Protein AF-A0A0C2A398-F1 (afdb_monomer_lite)

Sequence (167 aa):
MMIEVTDGQVMVQLDDNAEVAGFEIANLNVADILDKECDLFIQATVSMRDFVISNSGGPFPVTMPHTSAMHDAGQVAGDADIPPPVLSTATLSAQVGNDEPMDSELMLDGALPLFTANITGGGAMGTLSWADGQFVLATDQFMIEGPPAVTIDFELKGLVGTLTLAP

Organism: NCBI:txid215803

Radius of gyration: 18.7 Å; chains: 1; bounding box: 44×24×58 Å

Foldseek 3Di:
DAKEFDAFDKDWDADPVNFKIWIWTQKTFIDKDFFDFAPDPFTKTKIWPRKIKGAPDDTDIFGADDDVVCV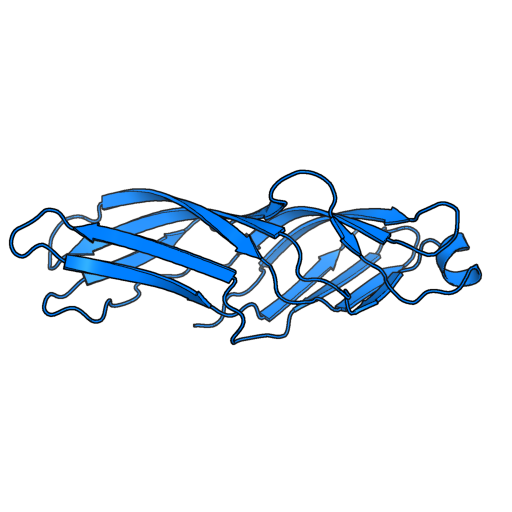VQLWGWFKGPDWTWIKIWTWMWMDTDPDHTDTDIDIFTFTHPIWTWTAGRNRQWIKTWDDFQFDFGGWDWDWDPDVVIDIDIDTDGHYGYMHIRHD

Secondary structure (DSSP, 8-state):
---BEEEEEEEEEE-TTSS-EEEEEEEEEE--EEEEEPSSSS-EEEEEEEEEEEESSSPEEE-----HHHHHTT-EEEE-SSPPEEEEEEEEEEEETTSPPEEEEEEEEEEPPP-EEEEEGGGTEEEEEEEEEEEEEEEEEEEE-SSSPEEEEEEEEEEEEEEEE--

Structure (mmCIF, N/CA/C/O backbone):
data_AF-A0A0C2A398-F1
#
_entry.id   AF-A0A0C2A398-F1
#
loop_
_atom_site.group_PDB
_atom_site.id
_atom_site.type_symbol
_atom_site.label_atom_id
_atom_site.label_alt_id
_atom_site.label_comp_id
_atom_site.label_asym_id
_atom_site.label_entity_id
_atom_site.label_seq_id
_atom_site.pdbx_PDB_ins_code
_atom_site.Cartn_x
_atom_site.Cartn_y
_atom_site.Cartn_z
_atom_site.occupancy
_atom_site.B_iso_or_equiv
_atom_site.auth_seq_id
_atom_site.auth_comp_id
_atom_site.auth_asym_id
_atom_site.auth_atom_id
_atom_site.pdbx_PDB_model_num
ATOM 1 N N . MET A 1 1 ? -2.347 -10.603 10.439 1.00 63.50 1 MET A N 1
ATOM 2 C CA . MET A 1 1 ? -3.359 -10.170 9.454 1.00 63.50 1 MET A CA 1
ATOM 3 C C . MET A 1 1 ? -2.669 -10.117 8.101 1.00 63.50 1 MET A C 1
ATOM 5 O O . MET A 1 1 ? -1.481 -9.837 8.091 1.00 63.50 1 MET A 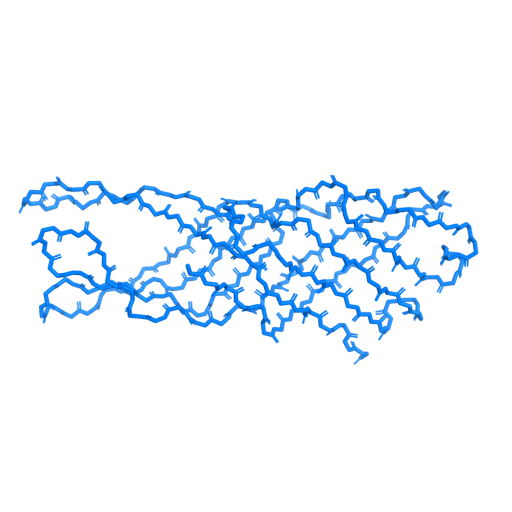O 1
ATOM 9 N N . MET A 1 2 ? -3.342 -10.485 7.012 1.00 69.50 2 MET A N 1
ATOM 10 C CA . MET A 1 2 ? -2.800 -10.352 5.656 1.00 69.50 2 MET A CA 1
ATOM 11 C C . MET A 1 2 ? -3.687 -9.353 4.925 1.00 69.50 2 MET A C 1
ATOM 13 O O . MET A 1 2 ? -4.907 -9.483 4.994 1.00 69.50 2 MET A O 1
ATOM 17 N N . ILE A 1 3 ? -3.069 -8.351 4.311 1.00 83.00 3 ILE A N 1
ATOM 18 C CA . ILE A 1 3 ? -3.748 -7.282 3.585 1.00 83.00 3 ILE A CA 1
ATOM 19 C C . ILE A 1 3 ? -3.590 -7.580 2.100 1.00 83.00 3 ILE A C 1
ATOM 21 O O . ILE A 1 3 ? -2.469 -7.819 1.646 1.00 83.00 3 ILE A O 1
ATOM 25 N N . GLU A 1 4 ? -4.710 -7.608 1.383 1.00 85.75 4 GLU A N 1
ATOM 26 C CA . GLU A 1 4 ? -4.776 -8.003 -0.021 1.00 85.75 4 GLU A CA 1
ATOM 27 C C . GLU A 1 4 ? -5.095 -6.796 -0.903 1.00 85.75 4 GLU A C 1
ATOM 29 O O . GLU A 1 4 ? -6.107 -6.119 -0.709 1.00 85.75 4 GLU A O 1
ATOM 34 N N . VAL A 1 5 ? -4.225 -6.541 -1.883 1.00 83.88 5 VAL A N 1
ATOM 35 C CA . VAL A 1 5 ? -4.476 -5.558 -2.944 1.00 83.88 5 VAL A CA 1
ATOM 36 C C . VAL A 1 5 ? -5.452 -6.165 -3.945 1.00 83.88 5 VAL A C 1
ATOM 38 O O . VAL A 1 5 ? -5.186 -7.230 -4.499 1.00 83.88 5 VAL A O 1
ATOM 41 N N . THR A 1 6 ? -6.563 -5.476 -4.190 1.00 85.88 6 THR A N 1
ATOM 42 C CA . THR A 1 6 ? -7.636 -5.935 -5.087 1.00 85.88 6 THR A CA 1
ATOM 43 C C . THR A 1 6 ? -7.575 -5.282 -6.463 1.00 85.88 6 THR A C 1
ATOM 45 O O . THR A 1 6 ? -7.829 -5.943 -7.466 1.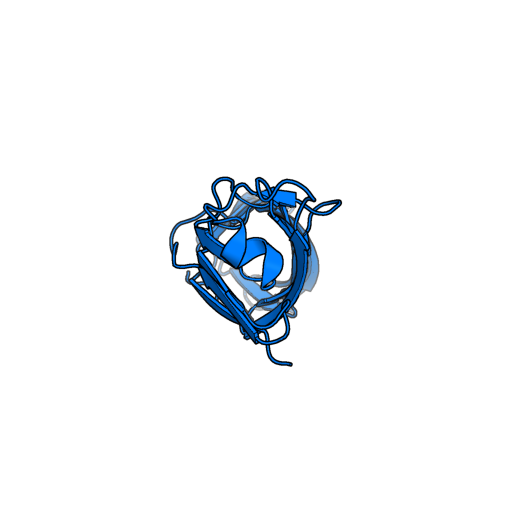00 85.88 6 THR A O 1
ATOM 48 N N . ASP A 1 7 ? -7.223 -3.998 -6.509 1.00 86.38 7 ASP A N 1
ATOM 49 C CA . ASP A 1 7 ? -7.102 -3.192 -7.723 1.00 86.38 7 ASP A CA 1
ATOM 50 C C . ASP A 1 7 ? -6.244 -1.952 -7.427 1.00 86.38 7 ASP A C 1
ATOM 52 O O . ASP A 1 7 ? -5.890 -1.698 -6.274 1.00 86.38 7 ASP A O 1
ATOM 56 N N . GLY A 1 8 ? -5.898 -1.165 -8.438 1.00 86.94 8 GLY A N 1
ATOM 57 C CA . GLY A 1 8 ? -5.167 0.076 -8.245 1.00 86.94 8 GLY A CA 1
ATOM 58 C C . GLY A 1 8 ? -4.692 0.732 -9.532 1.00 86.94 8 GLY A C 1
ATOM 59 O O . GLY A 1 8 ? -4.769 0.178 -10.627 1.00 86.94 8 GLY A O 1
ATOM 60 N N . GLN A 1 9 ? -4.136 1.925 -9.379 1.00 87.44 9 GLN A N 1
ATOM 61 C CA . GLN A 1 9 ? -3.551 2.712 -10.449 1.00 87.44 9 GLN A CA 1
ATOM 62 C C . GLN A 1 9 ? -2.152 3.182 -10.061 1.00 87.44 9 GLN A C 1
ATOM 64 O O . GLN A 1 9 ? -1.939 3.773 -8.999 1.00 87.44 9 GLN A O 1
ATOM 69 N N . VAL A 1 10 ? -1.204 2.969 -10.972 1.00 86.50 10 VAL A N 1
ATOM 70 C CA . VAL A 1 10 ? 0.189 3.387 -10.817 1.00 86.50 10 VAL A CA 1
ATOM 71 C C . VAL A 1 10 ? 0.662 4.076 -12.090 1.00 86.50 10 VAL A C 1
ATOM 73 O O . VAL A 1 10 ? 0.432 3.582 -13.192 1.00 86.50 10 VAL A O 1
ATOM 76 N N . MET A 1 11 ? 1.342 5.206 -11.935 1.00 85.06 11 MET A N 1
ATOM 77 C CA . MET A 1 11 ? 2.055 5.895 -13.005 1.00 85.06 11 MET A CA 1
ATOM 78 C C . MET A 1 11 ? 3.541 5.558 -12.913 1.00 85.06 11 MET A C 1
ATOM 80 O O . MET A 1 11 ? 4.114 5.559 -11.824 1.00 85.06 11 MET A O 1
ATOM 84 N N . VAL A 1 12 ? 4.170 5.283 -14.056 1.00 84.38 12 VAL A N 1
ATOM 85 C CA . VAL A 1 12 ? 5.595 4.939 -14.135 1.00 84.38 12 VAL A CA 1
ATOM 86 C C . VAL A 1 12 ? 6.287 5.863 -15.125 1.00 84.38 12 VAL A C 1
ATOM 88 O O . VAL A 1 12 ? 5.795 6.076 -16.233 1.00 84.38 12 VAL A O 1
ATOM 91 N N . GLN A 1 13 ? 7.425 6.417 -14.722 1.00 84.19 13 GLN A N 1
ATOM 92 C CA . GLN A 1 13 ? 8.277 7.272 -15.543 1.00 84.19 13 GLN A CA 1
ATOM 93 C C . GLN A 1 13 ? 9.702 6.727 -15.527 1.00 84.19 13 GLN A C 1
ATOM 95 O O . GLN A 1 13 ? 10.216 6.381 -14.470 1.00 84.19 13 GLN A O 1
ATOM 100 N N . LEU A 1 14 ? 10.341 6.656 -16.690 1.00 80.56 14 LEU A N 1
ATOM 101 C CA . LEU A 1 14 ? 11.756 6.306 -16.808 1.00 80.56 14 LEU A CA 1
ATOM 102 C C . LEU A 1 14 ? 12.573 7.584 -16.972 1.00 80.56 14 LEU A C 1
ATOM 104 O O . LEU A 1 14 ? 12.155 8.481 -17.705 1.00 80.56 14 LEU A O 1
ATOM 108 N N . ASP A 1 15 ? 13.715 7.673 -16.298 1.00 78.69 15 ASP A N 1
ATOM 109 C CA . ASP A 1 15 ? 14.651 8.780 -16.484 1.00 78.69 15 ASP A CA 1
ATOM 110 C C . ASP A 1 15 ? 15.410 8.667 -17.814 1.00 78.69 15 ASP A C 1
ATOM 112 O O . ASP A 1 15 ? 15.520 7.590 -18.381 1.00 78.69 15 ASP A O 1
ATOM 116 N N . ASP A 1 16 ? 15.967 9.761 -18.334 1.00 74.88 16 ASP A N 1
ATOM 117 C CA . ASP A 1 16 ? 16.604 9.755 -19.665 1.00 74.88 16 ASP A CA 1
ATOM 118 C C . ASP A 1 16 ? 17.873 8.878 -19.753 1.00 74.88 16 ASP A C 1
ATOM 120 O O . ASP A 1 16 ? 18.310 8.535 -20.853 1.00 74.88 16 ASP A O 1
ATOM 124 N N . ASN A 1 17 ? 18.477 8.522 -18.614 1.00 71.88 17 ASN A N 1
ATOM 125 C CA . ASN A 1 17 ? 19.746 7.793 -18.552 1.00 71.88 17 ASN A CA 1
ATOM 126 C C . ASN A 1 17 ? 19.592 6.284 -18.321 1.00 71.88 17 ASN A C 1
ATOM 128 O O . ASN A 1 17 ? 20.607 5.585 -18.292 1.00 71.88 17 ASN A O 1
ATOM 132 N N . ALA A 1 18 ? 18.364 5.774 -18.198 1.00 67.94 18 ALA A N 1
ATOM 133 C CA . ALA A 1 18 ? 18.094 4.378 -17.866 1.00 67.94 18 ALA A CA 1
ATOM 134 C C . ALA A 1 18 ? 18.694 3.942 -16.512 1.00 67.94 18 ALA A C 1
ATOM 136 O O . ALA A 1 18 ? 19.200 2.826 -16.367 1.00 67.94 18 ALA A O 1
ATOM 137 N N . GLU A 1 19 ? 18.660 4.832 -15.520 1.00 69.94 19 GLU A N 1
ATOM 138 C CA . GLU A 1 19 ? 19.191 4.590 -14.175 1.00 69.94 19 GLU A CA 1
ATOM 139 C C . GLU A 1 19 ? 18.079 4.532 -13.118 1.00 69.94 19 GLU A C 1
ATOM 141 O O . GLU A 1 19 ? 18.180 3.754 -12.169 1.00 69.94 19 GLU A O 1
ATOM 146 N N . VAL A 1 20 ? 16.993 5.293 -13.288 1.00 79.62 20 VAL A N 1
ATOM 147 C CA . VAL A 1 20 ? 15.934 5.467 -12.280 1.00 79.62 20 VAL A CA 1
ATOM 148 C C . VAL A 1 20 ? 14.548 5.320 -12.904 1.00 79.62 20 VAL A C 1
ATOM 150 O O . VAL A 1 20 ? 14.242 5.900 -13.945 1.00 79.62 20 VAL A O 1
ATOM 153 N N . ALA A 1 21 ? 13.670 4.589 -12.217 1.00 80.19 21 ALA A N 1
ATOM 154 C CA . ALA A 1 21 ? 12.243 4.568 -12.507 1.00 80.19 21 ALA A CA 1
ATOM 155 C C . ALA A 1 21 ? 11.489 5.322 -11.400 1.00 80.19 21 ALA A C 1
ATOM 157 O O . ALA A 1 21 ? 11.591 4.999 -10.218 1.00 80.19 21 ALA A O 1
ATOM 158 N N . GLY A 1 22 ? 10.733 6.349 -11.772 1.00 82.06 22 GLY A N 1
ATOM 159 C CA . GLY A 1 22 ? 9.792 7.030 -10.891 1.00 82.06 22 GLY A CA 1
ATOM 160 C C . GLY A 1 22 ? 8.458 6.299 -10.882 1.00 82.06 22 GLY A C 1
ATOM 161 O O . GLY A 1 22 ? 7.884 6.051 -11.942 1.00 82.06 22 GLY A O 1
ATOM 162 N N . PHE A 1 23 ? 7.955 5.979 -9.696 1.00 83.75 23 PHE A N 1
ATOM 163 C CA . PHE A 1 23 ? 6.642 5.374 -9.516 1.00 83.75 23 PHE A CA 1
ATOM 164 C C . PHE A 1 23 ? 5.737 6.320 -8.728 1.00 83.75 23 PHE A C 1
ATOM 166 O O . PHE A 1 23 ? 6.143 6.948 -7.750 1.00 83.75 23 PHE A O 1
ATOM 173 N N . GLU A 1 24 ? 4.484 6.416 -9.141 1.00 85.81 24 GLU A N 1
ATOM 174 C CA . GLU A 1 24 ? 3.454 7.149 -8.418 1.00 85.81 24 GLU A CA 1
ATOM 175 C C . GLU A 1 24 ? 2.231 6.258 -8.258 1.00 85.81 24 GLU A C 1
ATOM 177 O O . GLU A 1 24 ? 1.546 5.939 -9.229 1.00 85.81 24 GLU A O 1
ATOM 182 N N . ILE A 1 25 ? 1.974 5.825 -7.025 1.00 86.06 25 ILE A N 1
ATOM 183 C CA . ILE A 1 25 ? 0.779 5.060 -6.689 1.00 86.06 25 ILE A CA 1
ATOM 184 C C . ILE A 1 25 ? -0.359 6.058 -6.507 1.00 86.06 25 ILE A C 1
ATOM 186 O O . ILE A 1 25 ? -0.456 6.726 -5.477 1.00 86.06 25 ILE A O 1
ATOM 190 N N . ALA A 1 26 ? -1.212 6.167 -7.524 1.00 85.94 26 ALA A N 1
ATOM 191 C CA . ALA A 1 26 ? -2.391 7.021 -7.467 1.00 85.94 26 ALA A CA 1
ATOM 192 C C . ALA A 1 26 ? -3.421 6.444 -6.487 1.00 85.94 26 ALA A C 1
ATOM 194 O O . ALA A 1 26 ? -3.986 7.179 -5.681 1.00 85.94 26 ALA A O 1
ATOM 195 N N . ASN A 1 27 ? -3.634 5.127 -6.537 1.00 88.69 27 ASN A N 1
ATOM 196 C CA . ASN A 1 27 ? -4.393 4.377 -5.541 1.00 88.69 27 ASN A CA 1
ATOM 197 C C . ASN A 1 27 ? -4.050 2.878 -5.594 1.00 88.69 27 ASN A C 1
ATOM 199 O O . ASN A 1 27 ? -3.711 2.343 -6.646 1.00 88.69 27 ASN A O 1
ATOM 203 N N . LEU A 1 28 ? -4.178 2.198 -4.461 1.00 90.44 28 LEU A N 1
ATOM 204 C CA . LEU A 1 28 ? -4.335 0.754 -4.337 1.00 90.44 28 LEU A CA 1
ATOM 205 C C . LEU A 1 28 ? -5.585 0.528 -3.502 1.00 90.44 28 LEU A C 1
ATOM 207 O O . LEU A 1 28 ? -5.649 0.970 -2.356 1.00 90.44 28 LEU A O 1
ATOM 211 N N . ASN A 1 29 ? -6.561 -0.158 -4.076 1.00 90.19 29 ASN A N 1
ATOM 212 C CA . ASN A 1 29 ? -7.755 -0.587 -3.373 1.00 90.19 29 ASN A CA 1
ATOM 213 C C . ASN A 1 29 ? -7.439 -1.870 -2.619 1.00 90.19 29 ASN A C 1
ATOM 215 O O . ASN A 1 29 ? -7.013 -2.876 -3.200 1.00 90.19 29 ASN A O 1
ATOM 219 N N . VAL A 1 30 ? -7.667 -1.841 -1.319 1.00 89.06 30 VAL A N 1
ATOM 220 C CA . VAL A 1 30 ? -7.371 -2.933 -0.407 1.00 89.06 30 VAL A CA 1
ATOM 221 C C . VAL A 1 30 ? -8.673 -3.578 0.047 1.00 89.06 30 VAL A C 1
ATOM 223 O O . VAL A 1 30 ? -9.667 -2.896 0.281 1.00 89.06 30 VAL A O 1
ATOM 226 N N . ALA A 1 31 ? -8.675 -4.906 0.166 1.00 88.69 31 ALA A N 1
ATOM 227 C CA . ALA A 1 31 ? -9.831 -5.636 0.671 1.00 88.69 31 ALA A CA 1
ATOM 228 C C . ALA A 1 31 ? -10.219 -5.178 2.089 1.00 88.69 31 ALA A C 1
ATOM 230 O O . ALA A 1 31 ? -9.354 -4.971 2.944 1.00 88.69 31 ALA A O 1
ATOM 231 N N . ASP A 1 32 ? -11.526 -5.091 2.349 1.00 87.81 32 ASP A N 1
ATOM 232 C CA . ASP A 1 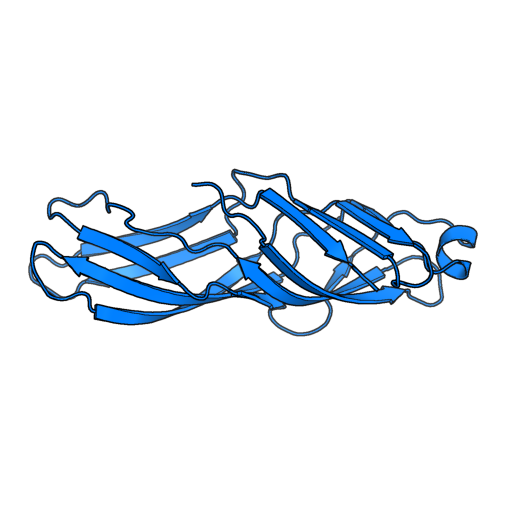32 ? -12.054 -4.726 3.663 1.00 87.81 32 ASP A CA 1
ATOM 233 C C . ASP A 1 32 ? -11.516 -5.643 4.770 1.00 87.81 32 ASP A C 1
ATOM 235 O O . ASP A 1 32 ? -11.435 -6.871 4.644 1.00 87.81 32 ASP A O 1
ATOM 239 N N . ILE A 1 33 ? -11.208 -5.039 5.913 1.00 87.00 33 ILE A N 1
ATOM 240 C CA . ILE A 1 33 ? -10.726 -5.736 7.099 1.00 87.00 33 ILE A CA 1
ATOM 241 C C . ILE A 1 33 ? -11.855 -5.705 8.118 1.00 87.00 33 ILE A C 1
ATOM 243 O O . ILE A 1 33 ? -12.017 -4.735 8.846 1.00 87.00 33 ILE A O 1
ATOM 247 N N . LEU A 1 34 ? -12.645 -6.772 8.164 1.00 87.81 34 LEU A N 1
ATOM 248 C CA . LEU A 1 34 ? -13.850 -6.815 8.989 1.00 87.81 34 LEU A CA 1
ATOM 249 C C . LEU A 1 34 ? -13.622 -7.508 10.338 1.00 87.81 34 LEU A C 1
ATOM 251 O O . LEU A 1 34 ? -12.824 -8.453 10.447 1.00 87.81 34 LEU A O 1
ATOM 255 N N . ASP A 1 35 ? -14.368 -7.019 11.329 1.00 84.56 35 ASP A N 1
ATOM 256 C CA . ASP A 1 35 ? -14.661 -7.645 12.620 1.00 84.56 35 ASP A CA 1
ATOM 257 C C . ASP A 1 35 ? -13.417 -8.141 13.374 1.00 84.56 35 ASP A C 1
ATOM 259 O O . ASP A 1 35 ? -13.328 -9.291 13.813 1.00 84.56 35 ASP A O 1
ATOM 263 N N . LYS A 1 36 ? -12.406 -7.277 13.505 1.00 84.81 36 LYS A N 1
ATOM 264 C CA . LYS A 1 36 ? -11.202 -7.567 14.292 1.00 84.81 36 LYS A CA 1
ATOM 265 C C . LYS A 1 36 ? -11.454 -7.303 15.762 1.00 84.81 36 LYS A C 1
ATOM 267 O O . LYS A 1 36 ? -11.679 -6.165 16.157 1.00 84.81 36 LYS A O 1
ATOM 272 N N . GLU A 1 37 ? -11.378 -8.360 16.562 1.00 85.25 37 GLU A N 1
ATOM 273 C CA . GLU A 1 37 ? -11.420 -8.254 18.018 1.00 85.25 37 GLU A CA 1
ATOM 274 C C . GLU A 1 37 ? -10.143 -7.586 18.542 1.00 85.25 37 GLU A C 1
ATOM 276 O O . GLU A 1 37 ? -9.027 -7.985 18.195 1.00 85.25 37 GLU A O 1
ATOM 281 N N . CYS A 1 38 ? -10.312 -6.564 19.378 1.00 79.44 38 CYS A N 1
ATOM 282 C CA . CYS A 1 38 ? -9.212 -5.913 20.077 1.00 79.44 38 CYS A CA 1
ATOM 283 C C . CYS A 1 38 ? -8.847 -6.707 21.339 1.00 79.44 38 CYS A C 1
ATOM 285 O O . CYS A 1 38 ? -9.732 -7.146 22.075 1.00 79.44 38 CYS A O 1
ATOM 287 N N . ASP A 1 39 ? -7.550 -6.834 21.630 1.00 78.31 39 ASP A N 1
ATOM 288 C CA . ASP A 1 39 ? -7.062 -7.445 22.874 1.00 78.31 39 ASP A CA 1
ATOM 289 C C . ASP A 1 39 ? -7.200 -6.460 24.045 1.00 78.31 39 ASP A C 1
ATOM 291 O O . ASP A 1 39 ? -6.256 -5.788 24.459 1.00 78.31 39 ASP A O 1
ATOM 295 N N . LEU A 1 40 ? -8.433 -6.305 24.521 1.00 75.25 40 LEU A N 1
ATOM 296 C CA . LEU A 1 40 ? -8.811 -5.398 25.595 1.00 75.25 40 LEU A CA 1
ATOM 297 C C . LEU A 1 40 ? -9.569 -6.159 26.685 1.00 75.25 40 LEU A C 1
ATOM 299 O O . LEU A 1 40 ? -10.152 -7.217 26.465 1.00 75.25 40 LEU A O 1
ATOM 303 N N . PHE A 1 41 ? -9.625 -5.577 27.886 1.00 77.00 41 PHE A N 1
ATOM 304 C CA . PHE A 1 41 ? -10.447 -6.122 28.975 1.00 77.00 41 PHE A CA 1
ATOM 305 C C . PHE A 1 41 ? -11.959 -6.078 28.663 1.00 77.00 41 PHE A C 1
ATOM 307 O O . PHE A 1 41 ? -12.751 -6.783 29.288 1.00 77.00 41 PHE A O 1
ATOM 314 N N . ILE A 1 42 ? -12.361 -5.237 27.709 1.00 77.88 42 ILE A N 1
ATOM 315 C CA . ILE A 1 42 ? -13.728 -5.099 27.204 1.00 77.88 42 ILE A CA 1
ATOM 316 C C . ILE A 1 42 ? -13.803 -5.659 25.785 1.00 77.88 42 ILE A C 1
ATOM 318 O O . ILE A 1 42 ? -12.858 -5.510 25.017 1.00 77.88 42 ILE A O 1
ATOM 322 N N . GLN A 1 43 ? -14.934 -6.268 25.421 1.00 83.19 43 GLN A N 1
ATOM 323 C CA . GLN A 1 43 ? -15.149 -6.686 24.040 1.00 83.19 43 GLN A CA 1
ATOM 324 C C . GLN A 1 43 ? -15.224 -5.438 23.159 1.00 83.19 43 GLN A C 1
ATOM 326 O O . GLN A 1 43 ? -16.131 -4.623 23.321 1.00 83.19 43 GLN A O 1
ATOM 331 N N . ALA A 1 44 ? -14.274 -5.295 22.246 1.00 82.75 44 ALA A N 1
ATOM 332 C CA . ALA A 1 44 ? -14.290 -4.263 21.227 1.00 82.75 44 ALA A CA 1
ATOM 333 C C . ALA A 1 44 ? -13.951 -4.895 19.881 1.00 82.75 44 ALA A C 1
ATOM 335 O O . ALA A 1 44 ? -13.082 -5.766 19.798 1.00 82.75 44 ALA A O 1
ATOM 336 N N . THR A 1 45 ? -14.659 -4.469 18.843 1.00 86.25 45 THR A N 1
ATOM 337 C CA . THR A 1 45 ? -14.414 -4.892 17.469 1.00 86.25 45 THR A CA 1
ATOM 338 C C . THR A 1 45 ? -14.172 -3.677 16.593 1.00 86.25 45 THR A C 1
ATOM 340 O O . THR A 1 45 ? -14.775 -2.621 16.790 1.00 86.25 45 THR A O 1
ATOM 343 N N . VAL A 1 46 ? -13.264 -3.831 15.638 1.00 86.62 46 VAL A N 1
ATOM 344 C CA . VAL A 1 46 ? -12.930 -2.817 14.646 1.00 86.62 46 VAL A CA 1
ATOM 345 C C . VAL A 1 46 ? -13.061 -3.413 13.255 1.00 86.62 46 VAL A C 1
ATOM 347 O O . VAL A 1 46 ? -12.564 -4.506 12.978 1.00 86.62 46 VAL A O 1
ATOM 350 N N . SER A 1 47 ? -13.702 -2.661 12.373 1.00 89.44 47 SER A N 1
ATOM 351 C CA . SER A 1 47 ? -13.702 -2.901 10.936 1.00 89.44 47 SER A CA 1
ATOM 352 C C . SER A 1 47 ? -13.063 -1.720 10.213 1.00 89.44 47 SER A C 1
ATOM 354 O O . SER A 1 47 ? -13.289 -0.574 10.589 1.00 89.44 47 SER A O 1
ATOM 356 N N . MET A 1 48 ? -12.305 -1.990 9.156 1.00 89.56 48 MET A N 1
ATOM 357 C CA . MET A 1 48 ? -11.847 -0.991 8.194 1.00 89.56 48 MET A CA 1
ATOM 358 C C . MET A 1 48 ? -12.475 -1.291 6.840 1.00 89.56 48 MET A C 1
ATOM 360 O O . MET A 1 48 ? -12.395 -2.424 6.356 1.00 89.56 48 MET A O 1
ATOM 364 N N . ARG A 1 49 ? -13.108 -0.277 6.257 1.00 92.38 49 ARG A N 1
ATOM 365 C CA . ARG A 1 49 ? -13.772 -0.341 4.954 1.00 92.38 49 ARG A CA 1
ATOM 366 C C . ARG A 1 49 ? -13.263 0.749 4.037 1.00 92.38 49 ARG A C 1
ATOM 368 O O . ARG A 1 49 ? -12.724 1.747 4.518 1.00 92.38 49 ARG A O 1
ATOM 375 N N . ASP A 1 50 ? -13.473 0.551 2.740 1.00 92.25 50 ASP A N 1
ATOM 376 C CA . ASP A 1 50 ? -13.061 1.498 1.700 1.00 92.25 50 ASP A CA 1
ATOM 377 C C . ASP A 1 50 ? -11.564 1.825 1.818 1.00 92.25 50 ASP A C 1
ATOM 379 O O . ASP A 1 50 ? -11.144 2.975 1.704 1.00 92.25 50 ASP A O 1
ATOM 383 N N . PHE A 1 51 ? -10.761 0.805 2.140 1.00 91.31 51 PHE A N 1
ATOM 384 C CA . PHE A 1 51 ? -9.355 0.997 2.445 1.00 91.31 51 PHE A CA 1
ATOM 385 C C . PHE A 1 51 ? -8.571 1.254 1.150 1.00 91.31 51 PHE A C 1
ATOM 387 O O . PHE A 1 51 ? -8.493 0.402 0.262 1.00 91.31 51 PHE A O 1
ATOM 394 N N . VAL A 1 52 ? -7.974 2.442 1.056 1.00 92.19 52 VAL A N 1
ATOM 395 C CA . VAL A 1 52 ? -7.146 2.884 -0.062 1.00 92.19 52 VAL A CA 1
ATOM 396 C C . VAL A 1 52 ? -5.740 3.235 0.421 1.00 92.19 52 VAL A C 1
ATOM 398 O O . VAL A 1 52 ? -5.553 3.829 1.482 1.00 92.19 52 VAL A O 1
ATOM 401 N N . ILE A 1 53 ? -4.735 2.892 -0.381 1.00 91.75 53 ILE A N 1
ATOM 402 C CA . ILE A 1 53 ? -3.352 3.348 -0.205 1.00 91.75 53 ILE A CA 1
ATOM 403 C C . ILE A 1 53 ? -2.968 4.225 -1.395 1.00 91.75 53 ILE A C 1
ATOM 405 O O . ILE A 1 53 ? -3.128 3.815 -2.541 1.00 91.75 53 ILE A O 1
ATOM 409 N N . SER A 1 54 ? -2.415 5.406 -1.151 1.00 92.00 54 SER A N 1
ATOM 410 C CA . SER A 1 54 ? -1.860 6.289 -2.185 1.00 92.00 54 SER A CA 1
ATOM 411 C C . SER A 1 54 ? -0.454 6.741 -1.809 1.00 92.00 54 SER A C 1
ATOM 413 O O . SER A 1 54 ? -0.048 6.623 -0.655 1.00 92.00 54 SER A O 1
ATOM 415 N N . ASN A 1 55 ? 0.300 7.307 -2.749 1.00 88.50 55 ASN A N 1
ATOM 416 C CA . ASN A 1 55 ? 1.563 7.965 -2.413 1.00 88.50 55 ASN A CA 1
ATOM 417 C C . ASN A 1 55 ? 1.363 9.046 -1.338 1.00 88.50 55 ASN A C 1
ATOM 419 O O . ASN A 1 55 ? 0.413 9.831 -1.397 1.00 88.50 55 ASN A O 1
ATOM 423 N N . SER A 1 56 ? 2.303 9.129 -0.394 1.00 87.62 56 SER A N 1
ATOM 424 C CA . SER A 1 56 ? 2.433 10.297 0.482 1.00 87.62 56 SER A CA 1
ATOM 425 C C . SER A 1 56 ? 3.379 11.290 -0.198 1.00 87.62 56 SER A C 1
ATOM 427 O O . SER A 1 56 ? 4.602 11.197 -0.092 1.00 87.62 56 SER A O 1
ATOM 429 N N . GLY A 1 57 ? 2.808 12.209 -0.984 1.00 81.94 57 GLY A N 1
ATOM 430 C CA . GLY A 1 57 ? 3.549 13.221 -1.745 1.00 81.94 57 GLY A CA 1
ATOM 431 C C . GLY A 1 57 ? 3.672 12.920 -3.243 1.00 81.94 57 GLY A C 1
ATOM 432 O O . GLY A 1 57 ? 2.763 12.366 -3.852 1.00 81.94 57 GLY A O 1
ATOM 433 N N . GLY A 1 58 ? 4.773 13.371 -3.855 1.00 76.38 58 GLY A N 1
ATOM 434 C CA . GLY A 1 58 ? 5.027 13.214 -5.293 1.00 76.38 58 GLY A CA 1
ATOM 435 C C . GLY A 1 58 ? 5.487 11.803 -5.694 1.00 76.38 58 GLY A C 1
ATOM 436 O O . GLY A 1 58 ? 5.505 10.897 -4.858 1.00 76.38 58 GLY A O 1
ATOM 437 N N . PRO A 1 59 ? 5.886 11.601 -6.964 1.00 79.50 59 PRO A N 1
ATOM 438 C CA . PRO A 1 59 ? 6.469 10.341 -7.417 1.00 79.50 59 PRO A CA 1
ATOM 439 C C . PRO A 1 59 ? 7.666 9.935 -6.553 1.00 79.50 59 PRO A C 1
ATOM 441 O O . PRO A 1 59 ? 8.523 10.768 -6.241 1.00 79.50 59 PRO A O 1
ATOM 444 N N . PHE A 1 60 ? 7.742 8.657 -6.186 1.00 82.38 60 PHE A N 1
ATOM 445 C CA . PHE A 1 60 ? 8.875 8.112 -5.452 1.00 82.38 60 PHE A CA 1
ATOM 446 C C . PHE A 1 60 ? 9.877 7.513 -6.455 1.00 82.38 60 PHE A C 1
ATOM 448 O O . PHE A 1 60 ? 9.509 6.654 -7.264 1.00 82.38 60 PHE A O 1
ATOM 455 N N . PRO A 1 61 ? 11.136 7.983 -6.470 1.00 81.50 61 PRO A N 1
ATOM 456 C CA . PRO A 1 61 ? 12.160 7.397 -7.320 1.00 81.50 61 PRO A CA 1
ATOM 457 C C . PRO A 1 61 ? 12.635 6.076 -6.713 1.00 81.50 61 PRO A C 1
ATOM 459 O O . PRO A 1 61 ? 12.977 6.023 -5.532 1.00 81.50 61 PRO A O 1
ATOM 462 N N . VAL A 1 62 ? 12.692 5.029 -7.530 1.00 81.38 62 VAL A N 1
ATOM 463 C CA . VAL A 1 62 ? 13.352 3.761 -7.199 1.00 81.38 62 VAL A CA 1
ATOM 464 C C . VAL A 1 62 ? 14.403 3.440 -8.241 1.00 81.38 62 VAL A C 1
ATOM 466 O O . VAL A 1 62 ? 14.224 3.662 -9.444 1.00 81.38 62 VAL A O 1
ATOM 469 N N . THR A 1 63 ? 15.504 2.871 -7.777 1.00 77.94 63 THR A N 1
ATOM 470 C CA . THR A 1 63 ? 16.495 2.286 -8.671 1.00 77.94 63 THR A CA 1
ATOM 471 C C . THR A 1 63 ? 16.038 0.873 -8.978 1.00 77.94 63 THR A C 1
ATOM 473 O O . THR A 1 63 ? 16.064 0.001 -8.113 1.00 77.94 63 THR A O 1
ATOM 476 N N . MET A 1 64 ? 15.626 0.627 -10.218 1.00 77.00 64 MET A N 1
ATOM 477 C CA . MET A 1 64 ? 15.362 -0.730 -10.688 1.00 77.00 64 MET A CA 1
ATOM 478 C C . MET A 1 64 ? 16.441 -1.123 -11.692 1.00 77.00 64 MET A C 1
ATOM 480 O O . MET A 1 64 ? 16.653 -0.382 -12.651 1.00 77.00 64 MET A O 1
ATOM 484 N N . PRO A 1 65 ? 17.145 -2.254 -11.517 1.00 69.88 65 PRO A N 1
ATOM 485 C CA . PRO A 1 65 ? 18.140 -2.695 -12.487 1.00 69.88 65 PRO A CA 1
ATOM 486 C C . PRO A 1 65 ? 17.515 -2.893 -13.874 1.00 69.88 65 PRO A C 1
ATOM 488 O O . PRO A 1 65 ? 16.667 -3.761 -14.061 1.00 69.88 65 PRO A O 1
ATOM 491 N N . HIS A 1 66 ? 17.947 -2.117 -14.867 1.00 75.06 66 HIS A N 1
ATOM 492 C CA . HIS A 1 66 ? 17.498 -2.278 -16.247 1.00 75.06 66 HIS A CA 1
ATOM 493 C C . HIS A 1 66 ? 18.619 -1.960 -17.242 1.00 75.06 66 HIS A C 1
ATOM 495 O O . HIS A 1 66 ? 19.626 -1.341 -16.912 1.00 75.06 66 HIS A O 1
ATOM 501 N N . THR A 1 67 ? 18.489 -2.475 -18.465 1.00 82.75 67 THR A N 1
ATOM 502 C CA . THR A 1 67 ? 19.437 -2.200 -19.558 1.00 82.75 67 THR A CA 1
ATOM 503 C C . THR A 1 67 ? 18.920 -1.060 -20.429 1.00 82.75 67 THR A C 1
ATOM 505 O O . THR A 1 67 ? 17.711 -0.850 -20.496 1.00 82.75 67 THR A O 1
ATOM 508 N N . SER A 1 68 ? 19.791 -0.391 -21.190 1.00 82.19 68 SER A N 1
ATOM 509 C CA . SER A 1 68 ? 19.352 0.624 -22.166 1.00 82.19 68 SER A CA 1
ATOM 510 C C . SER A 1 68 ? 18.321 0.074 -23.162 1.00 82.19 68 SER A C 1
ATOM 512 O O . SER A 1 68 ? 17.376 0.759 -23.517 1.00 82.19 68 SER A O 1
ATOM 514 N N . ALA A 1 69 ? 18.428 -1.204 -23.546 1.00 84.88 69 ALA A N 1
ATOM 515 C CA . ALA A 1 69 ? 17.438 -1.841 -24.416 1.00 84.88 69 ALA A CA 1
ATOM 516 C C . ALA A 1 69 ? 16.065 -2.033 -23.740 1.00 84.88 69 ALA A C 1
ATOM 518 O O . ALA A 1 69 ? 15.039 -1.985 -24.414 1.00 84.88 69 ALA A O 1
ATOM 519 N N . MET A 1 70 ? 16.035 -2.270 -22.422 1.00 83.69 70 MET A N 1
ATOM 520 C CA . MET A 1 70 ? 14.787 -2.325 -21.648 1.00 83.69 70 MET A CA 1
ATOM 521 C C . MET A 1 70 ? 14.170 -0.934 -21.526 1.00 83.69 70 MET A C 1
ATOM 523 O O . MET A 1 70 ? 12.964 -0.794 -21.701 1.00 83.69 70 MET A O 1
ATOM 527 N N . HIS A 1 71 ? 15.000 0.084 -21.294 1.00 84.69 71 HIS A N 1
ATOM 528 C CA . HIS A 1 71 ? 14.579 1.482 -21.256 1.00 84.69 71 HIS A CA 1
ATOM 529 C C . HIS A 1 71 ? 13.932 1.929 -22.572 1.00 84.69 71 HIS A C 1
ATOM 531 O O . HIS A 1 71 ? 12.770 2.331 -22.568 1.00 84.69 71 HIS A O 1
ATOM 537 N N . ASP A 1 72 ? 14.619 1.723 -23.701 1.00 83.56 72 ASP A N 1
ATOM 538 C CA . ASP A 1 72 ? 14.118 2.056 -25.044 1.00 83.56 72 ASP A CA 1
ATOM 539 C C . ASP A 1 72 ? 12.805 1.322 -25.383 1.00 83.56 72 ASP A C 1
ATOM 541 O O . ASP A 1 72 ? 11.986 1.798 -26.171 1.00 83.56 72 ASP A O 1
ATOM 545 N N . ALA A 1 73 ? 12.594 0.142 -24.793 1.00 83.25 73 ALA A N 1
ATOM 546 C CA . ALA A 1 73 ? 11.387 -0.664 -24.959 1.00 83.25 73 ALA A CA 1
ATOM 547 C C . ALA A 1 73 ? 10.279 -0.343 -23.933 1.00 83.25 73 ALA A C 1
ATOM 549 O O . ALA A 1 73 ? 9.227 -0.994 -23.956 1.00 83.25 73 ALA A O 1
ATOM 550 N N . GLY A 1 74 ? 10.505 0.613 -23.025 1.00 82.38 74 GLY A N 1
ATOM 551 C CA . GLY A 1 74 ? 9.585 0.963 -21.943 1.00 82.38 74 GLY A CA 1
ATOM 552 C C . GLY A 1 74 ? 9.319 -0.210 -20.998 1.00 82.38 74 GLY A C 1
ATOM 553 O O . GLY A 1 74 ? 8.160 -0.521 -20.707 1.00 82.38 74 GLY A O 1
ATOM 554 N N . GLN A 1 75 ? 10.379 -0.915 -20.598 1.00 87.00 75 GLN A N 1
ATOM 555 C CA . GLN A 1 75 ? 10.330 -2.083 -19.722 1.00 87.00 75 GLN A CA 1
ATOM 556 C C . GLN A 1 75 ? 10.967 -1.793 -18.366 1.00 87.00 75 GLN A C 1
ATOM 558 O O . GLN A 1 75 ? 12.056 -1.227 -18.285 1.00 87.00 75 GLN A O 1
ATOM 563 N N . VAL A 1 76 ? 10.323 -2.281 -17.308 1.00 86.88 76 VAL A N 1
ATOM 564 C CA . VAL A 1 76 ? 10.853 -2.272 -15.940 1.00 86.88 76 VAL A CA 1
ATOM 565 C C . VAL A 1 76 ? 10.715 -3.673 -15.375 1.00 86.88 76 VAL A C 1
ATOM 567 O O . VAL A 1 76 ? 9.610 -4.204 -15.336 1.00 86.88 76 VAL A O 1
ATOM 570 N N . ALA A 1 77 ? 11.813 -4.285 -14.942 1.00 88.56 77 ALA A N 1
ATOM 571 C CA . ALA A 1 77 ? 11.776 -5.605 -14.329 1.00 88.56 77 ALA A CA 1
ATOM 572 C C . ALA A 1 77 ? 12.768 -5.679 -13.171 1.00 88.56 77 ALA A C 1
ATOM 574 O O . ALA A 1 77 ? 13.964 -5.486 -13.377 1.00 88.56 77 ALA A O 1
ATOM 575 N N . GLY A 1 78 ? 12.280 -5.982 -11.971 1.00 88.06 78 GLY A N 1
ATOM 576 C CA . GLY A 1 78 ? 13.119 -6.115 -10.785 1.00 88.06 78 GLY A CA 1
ATOM 577 C C . GLY A 1 78 ? 12.425 -5.671 -9.509 1.00 88.06 78 GLY A C 1
ATOM 578 O O . GLY A 1 78 ? 11.248 -5.313 -9.511 1.00 88.06 78 GLY A O 1
ATOM 579 N N . ASP A 1 79 ? 13.182 -5.712 -8.422 1.00 89.50 79 ASP A N 1
ATOM 580 C CA . ASP A 1 79 ? 12.714 -5.294 -7.108 1.00 89.50 79 ASP A CA 1
ATOM 581 C C . ASP A 1 79 ? 12.999 -3.806 -6.894 1.00 89.50 79 ASP A C 1
ATOM 583 O O . ASP A 1 79 ? 14.052 -3.301 -7.292 1.00 89.50 79 ASP A O 1
ATOM 587 N N . ALA A 1 80 ? 12.065 -3.114 -6.244 1.00 89.19 80 ALA A N 1
ATOM 588 C CA . ALA A 1 80 ? 12.324 -1.797 -5.681 1.00 89.19 80 ALA A CA 1
ATOM 589 C C . ALA A 1 80 ? 13.451 -1.881 -4.641 1.00 89.19 80 ALA A C 1
ATOM 591 O O . ALA A 1 80 ? 13.528 -2.830 -3.860 1.00 89.19 80 ALA A O 1
ATOM 592 N N . ASP A 1 81 ? 14.307 -0.865 -4.608 1.00 88.06 81 ASP A N 1
ATOM 593 C CA . ASP A 1 81 ? 15.430 -0.761 -3.678 1.00 88.06 81 ASP A CA 1
ATOM 594 C C . ASP A 1 81 ? 15.054 -0.076 -2.355 1.00 88.06 81 ASP A C 1
ATOM 596 O O . ASP A 1 81 ? 15.729 -0.274 -1.341 1.00 88.06 81 ASP A O 1
ATOM 600 N N . ILE A 1 82 ? 13.975 0.715 -2.348 1.00 87.44 82 ILE A N 1
ATOM 601 C CA . ILE A 1 82 ? 13.535 1.522 -1.203 1.00 87.44 82 ILE A CA 1
ATOM 602 C C . ILE A 1 82 ? 12.015 1.376 -0.983 1.00 87.44 82 ILE A C 1
ATOM 604 O O . ILE A 1 82 ? 11.256 1.397 -1.955 1.00 87.44 82 ILE A O 1
ATOM 608 N N . PRO A 1 83 ? 11.545 1.245 0.279 1.00 89.38 83 PRO A N 1
ATOM 609 C CA . PRO A 1 83 ? 10.119 1.247 0.614 1.00 89.38 83 PRO A CA 1
ATOM 610 C C . PRO A 1 83 ? 9.418 2.550 0.178 1.00 89.38 83 PRO A C 1
ATOM 612 O O . PRO A 1 83 ? 9.850 3.629 0.595 1.00 89.38 83 PRO A O 1
ATOM 615 N N . PRO A 1 84 ? 8.335 2.485 -0.619 1.00 88.94 84 PRO A N 1
ATOM 616 C CA . PRO A 1 84 ? 7.581 3.669 -1.032 1.00 88.94 84 PRO A CA 1
ATOM 617 C C . PRO A 1 84 ? 6.852 4.318 0.150 1.00 88.94 84 PRO A C 1
ATOM 619 O O . PRO A 1 84 ? 6.134 3.602 0.850 1.00 88.94 84 PRO A O 1
ATOM 622 N N . PRO A 1 85 ? 6.965 5.641 0.369 1.00 91.12 85 PRO A N 1
ATOM 623 C CA . PRO A 1 85 ? 6.156 6.338 1.364 1.00 91.12 85 PRO A CA 1
ATOM 624 C C . PRO A 1 85 ? 4.704 6.458 0.888 1.00 91.12 85 PRO A C 1
ATOM 626 O O . PRO A 1 85 ? 4.437 6.867 -0.246 1.00 91.12 85 PRO A O 1
ATOM 629 N N . VAL A 1 86 ? 3.754 6.134 1.761 1.00 91.88 86 VAL A N 1
ATOM 630 C CA . VAL A 1 86 ? 2.325 6.106 1.423 1.00 91.88 86 VAL A CA 1
ATOM 631 C C . VAL A 1 86 ? 1.450 6.718 2.503 1.00 91.88 86 VAL A C 1
ATOM 633 O O . VAL A 1 86 ? 1.834 6.794 3.666 1.00 91.88 86 VAL A O 1
ATOM 636 N N . LEU A 1 87 ? 0.261 7.136 2.088 1.00 92.56 87 LEU A N 1
ATOM 637 C CA . LEU A 1 87 ? -0.852 7.501 2.944 1.00 92.56 87 LEU A CA 1
ATOM 638 C C . LEU A 1 87 ? -1.927 6.422 2.798 1.00 92.56 87 LEU A C 1
ATOM 640 O O . LEU A 1 87 ? -2.365 6.111 1.690 1.00 92.56 87 LEU A O 1
ATOM 644 N N . SER A 1 88 ? -2.329 5.842 3.919 1.00 92.81 88 SER A N 1
ATOM 645 C CA . SER A 1 88 ? -3.422 4.876 4.018 1.00 92.81 88 SER A CA 1
ATOM 646 C C . SER A 1 88 ? -4.673 5.585 4.519 1.00 92.81 88 SER A C 1
ATOM 648 O O . SER A 1 88 ? -4.625 6.212 5.577 1.00 92.81 88 SER A O 1
ATOM 650 N N . THR A 1 89 ? -5.784 5.479 3.796 1.00 93.38 89 THR A N 1
ATOM 651 C CA . THR A 1 89 ? -7.074 6.054 4.196 1.00 93.38 89 THR A CA 1
ATOM 652 C C . THR A 1 89 ? -8.153 4.984 4.262 1.00 93.38 89 THR A C 1
ATOM 654 O O . THR A 1 89 ? -8.223 4.112 3.401 1.00 93.38 89 THR A O 1
ATOM 657 N N . ALA A 1 90 ? -8.994 5.017 5.292 1.00 92.81 90 ALA A N 1
ATOM 658 C CA . ALA A 1 90 ? -10.104 4.075 5.434 1.00 92.81 90 ALA A CA 1
ATOM 659 C C . ALA A 1 90 ? -11.230 4.664 6.289 1.00 92.81 90 ALA A C 1
ATOM 661 O O . ALA A 1 90 ? -11.019 5.596 7.068 1.00 92.81 90 ALA A O 1
ATOM 662 N N . THR A 1 91 ? -12.411 4.059 6.210 1.00 92.75 91 THR A N 1
ATOM 663 C CA . THR A 1 91 ? -13.463 4.248 7.213 1.00 92.75 91 THR A CA 1
ATOM 664 C C . THR A 1 91 ? -13.273 3.214 8.315 1.00 92.75 91 THR A C 1
ATOM 666 O O . THR A 1 91 ? -13.413 2.012 8.078 1.00 92.75 91 THR A O 1
ATOM 669 N N . LEU A 1 92 ? -12.952 3.673 9.523 1.00 90.00 92 LEU A N 1
ATOM 670 C CA . LEU A 1 92 ? -12.874 2.845 10.720 1.00 90.00 92 LEU A CA 1
ATOM 671 C C . LEU A 1 92 ? -14.255 2.792 11.374 1.00 90.00 92 LEU A C 1
ATOM 673 O O . LEU A 1 92 ? -14.797 3.829 11.733 1.00 90.00 92 LEU A O 1
ATOM 677 N N . SER A 1 93 ? -14.802 1.595 11.559 1.00 89.25 93 SER A N 1
ATOM 678 C CA . SER A 1 93 ? -16.038 1.365 12.307 1.00 89.25 93 SER A CA 1
ATOM 679 C C . SER A 1 93 ? -15.702 0.603 13.580 1.00 89.25 93 SER A C 1
ATOM 681 O O . SER A 1 93 ? -15.234 -0.538 13.516 1.00 89.25 93 SER A O 1
ATOM 683 N N . ALA A 1 94 ? -15.886 1.244 14.731 1.00 85.75 94 ALA A N 1
ATOM 684 C CA . ALA A 1 94 ? -15.546 0.682 16.031 1.00 85.75 94 ALA A CA 1
ATOM 685 C C . ALA A 1 94 ? -16.806 0.409 16.852 1.00 85.75 94 ALA A C 1
ATOM 687 O O . ALA A 1 94 ? -17.664 1.277 16.999 1.00 85.75 94 ALA A O 1
ATOM 688 N N . GLN A 1 95 ? -16.895 -0.782 17.436 1.00 84.69 95 GLN A N 1
ATOM 689 C CA . GLN A 1 95 ? -17.981 -1.177 18.325 1.00 84.69 95 GLN A CA 1
ATOM 690 C C . GLN A 1 95 ? -17.416 -1.660 19.659 1.00 84.69 95 GLN A C 1
ATOM 692 O O . GLN A 1 95 ? -16.535 -2.518 19.689 1.00 84.69 95 GLN A O 1
ATOM 697 N N . VAL A 1 96 ? -17.961 -1.154 20.767 1.00 82.62 96 VAL A N 1
ATOM 698 C CA . VAL A 1 96 ? -17.622 -1.587 22.128 1.00 82.62 96 VAL A CA 1
ATOM 699 C C . VAL A 1 96 ? -18.840 -2.261 22.756 1.00 82.62 96 VAL A C 1
ATOM 701 O O . VAL A 1 96 ? -19.916 -1.677 22.849 1.00 82.62 96 VAL A O 1
ATOM 704 N N . GLY A 1 97 ? -18.692 -3.510 23.192 1.00 80.81 97 GLY A N 1
ATOM 705 C CA . GLY A 1 97 ? -19.786 -4.302 23.749 1.00 80.81 97 GLY A CA 1
ATOM 706 C C . GLY A 1 97 ? -20.969 -4.426 22.782 1.00 80.81 97 GLY A C 1
ATOM 707 O O . GLY A 1 97 ? -20.817 -4.935 21.678 1.00 80.81 97 GLY A O 1
ATOM 708 N N . ASN A 1 98 ? -22.146 -3.967 23.218 1.00 80.81 98 ASN A N 1
ATOM 709 C CA . ASN A 1 98 ? -23.384 -3.980 22.425 1.00 80.81 98 ASN A CA 1
ATOM 710 C C . ASN A 1 98 ? -23.775 -2.587 21.904 1.00 80.81 98 ASN A C 1
ATOM 712 O O . ASN A 1 98 ? -24.911 -2.410 21.460 1.00 80.81 98 ASN A O 1
ATOM 716 N N . ASP A 1 99 ? -22.885 -1.601 22.015 1.00 81.81 99 ASP A N 1
ATOM 717 C CA . ASP A 1 99 ? -23.172 -0.247 21.551 1.00 81.81 99 ASP A CA 1
ATOM 718 C C . ASP A 1 99 ? -23.251 -0.207 20.017 1.00 81.81 99 ASP A C 1
ATOM 720 O O . ASP A 1 99 ? -22.815 -1.130 19.323 1.00 81.81 99 ASP A O 1
ATOM 724 N N . GLU A 1 100 ? -23.864 0.846 19.477 1.00 84.00 100 GLU A N 1
ATOM 725 C CA . GLU A 1 100 ? -23.901 1.059 18.030 1.00 84.00 100 GLU A CA 1
ATOM 726 C C . GLU A 1 100 ? -22.478 1.348 17.516 1.00 84.00 100 GLU A C 1
ATOM 728 O O . GLU A 1 100 ? -21.753 2.107 18.168 1.00 84.00 100 GLU A O 1
ATOM 733 N N . PRO A 1 101 ? -22.055 0.757 16.380 1.00 83.38 101 PRO A N 1
ATOM 734 C CA . PRO A 1 101 ? -20.765 1.074 15.788 1.00 83.38 101 PRO A CA 1
ATOM 735 C C . PRO A 1 101 ? -20.644 2.568 15.492 1.00 83.38 101 PRO A C 1
ATOM 737 O O . PRO A 1 101 ? -21.576 3.195 14.986 1.00 83.38 101 PRO A O 1
ATOM 740 N N . MET A 1 102 ? -19.482 3.132 15.800 1.00 83.06 102 MET A N 1
ATOM 741 C CA . MET A 1 102 ? -19.154 4.516 15.494 1.00 83.06 102 MET A CA 1
ATOM 742 C C . MET A 1 102 ? -18.136 4.561 14.364 1.00 83.06 102 MET A C 1
ATOM 744 O O . MET A 1 102 ? -17.054 3.983 14.479 1.00 83.06 102 MET A O 1
ATOM 748 N N . ASP A 1 103 ? -18.494 5.273 13.298 1.00 89.19 103 ASP A N 1
ATOM 749 C CA . ASP A 1 103 ? -17.620 5.471 12.149 1.00 89.19 103 ASP A CA 1
ATOM 750 C C . ASP A 1 103 ? -16.723 6.699 12.346 1.00 89.19 103 ASP A C 1
ATOM 752 O O . ASP A 1 103 ? -17.155 7.756 12.821 1.00 89.19 103 ASP A O 1
ATOM 756 N N . SER A 1 104 ? -15.467 6.568 11.938 1.00 88.06 104 SER A N 1
ATOM 757 C CA . SER A 1 104 ? -14.475 7.637 11.918 1.00 88.06 104 SER A CA 1
ATOM 758 C C . SER A 1 104 ? -13.547 7.492 10.718 1.00 88.06 104 SER A C 1
ATOM 760 O O . SER A 1 104 ? -13.263 6.383 10.269 1.00 88.06 104 SER A O 1
ATOM 762 N N . GLU A 1 105 ? -13.036 8.612 10.217 1.00 89.94 105 GLU A N 1
ATOM 763 C CA . GLU A 1 105 ? -12.003 8.599 9.182 1.00 89.94 105 GLU A CA 1
ATOM 764 C C . GLU A 1 105 ? -10.654 8.191 9.784 1.00 89.94 105 GLU A C 1
ATOM 766 O O . GLU A 1 105 ? -10.253 8.686 10.840 1.00 89.94 105 GLU A O 1
ATOM 771 N N . LEU A 1 106 ? -9.959 7.291 9.096 1.00 89.19 106 LEU A N 1
ATOM 772 C CA . LEU A 1 106 ? -8.597 6.883 9.393 1.00 89.19 106 LEU A CA 1
ATOM 773 C C . LEU A 1 106 ? -7.669 7.433 8.312 1.00 89.19 106 LEU A C 1
ATOM 775 O O . LEU A 1 106 ? -7.911 7.214 7.127 1.00 89.19 106 LEU A O 1
ATOM 779 N N . MET A 1 107 ? -6.593 8.099 8.724 1.00 91.44 107 MET A N 1
ATOM 780 C CA . MET A 1 107 ? -5.521 8.562 7.843 1.00 91.44 107 MET A CA 1
ATOM 781 C C . MET A 1 107 ? -4.178 8.245 8.487 1.00 91.44 107 MET A C 1
ATOM 783 O O . MET A 1 107 ? -3.872 8.782 9.549 1.00 91.44 107 MET A O 1
ATOM 787 N N . LEU A 1 108 ? -3.387 7.385 7.852 1.00 90.62 108 LEU A N 1
ATOM 788 C CA . LEU A 1 108 ? -2.122 6.903 8.394 1.00 90.62 108 LEU A CA 1
ATOM 789 C C . LEU A 1 108 ? -0.988 7.069 7.391 1.00 90.62 108 LEU A C 1
ATOM 791 O O . LEU A 1 108 ? -0.992 6.440 6.331 1.00 90.62 108 LEU A O 1
ATOM 795 N N . ASP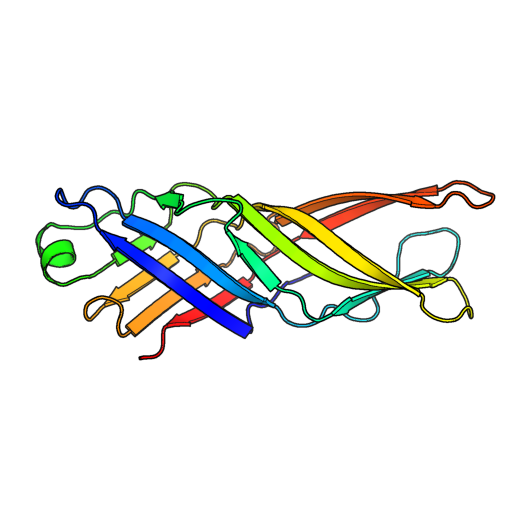 A 1 109 ? 0.005 7.875 7.754 1.00 92.12 109 ASP A N 1
ATOM 796 C CA . ASP A 1 109 ? 1.279 7.897 7.047 1.00 92.12 109 ASP A CA 1
ATOM 797 C C . ASP A 1 109 ? 2.060 6.609 7.323 1.00 92.12 109 ASP A C 1
ATOM 799 O O . ASP A 1 109 ? 2.082 6.078 8.438 1.00 92.12 109 ASP A O 1
ATOM 803 N N . GLY A 1 110 ? 2.718 6.106 6.288 1.00 91.88 110 GLY A N 1
ATOM 804 C CA . GLY A 1 110 ? 3.359 4.808 6.333 1.00 91.88 110 GLY A CA 1
ATOM 805 C C . GLY A 1 110 ? 4.282 4.547 5.155 1.00 91.88 110 GLY A C 1
ATOM 806 O O . GLY A 1 110 ? 4.720 5.457 4.446 1.00 91.88 110 GLY A O 1
ATOM 807 N N . ALA A 1 111 ? 4.578 3.272 4.945 1.00 91.69 111 ALA A N 1
ATOM 808 C CA . ALA A 1 111 ? 5.323 2.799 3.791 1.00 91.69 111 ALA A CA 1
ATOM 809 C C . ALA A 1 111 ? 4.701 1.515 3.233 1.00 91.69 111 ALA A C 1
ATOM 811 O O . ALA A 1 111 ? 3.982 0.806 3.932 1.00 91.69 111 ALA A O 1
ATOM 812 N N . LEU A 1 112 ? 4.987 1.198 1.975 1.00 90.81 112 LEU A N 1
ATOM 813 C CA . LEU A 1 112 ? 4.739 -0.129 1.411 1.00 90.81 112 LEU A CA 1
ATOM 814 C C . LEU A 1 112 ? 5.995 -0.998 1.532 1.00 90.81 112 LEU A C 1
ATOM 816 O O . LEU A 1 112 ? 7.107 -0.465 1.493 1.00 90.81 112 LEU A O 1
ATOM 820 N N . PRO A 1 113 ? 5.860 -2.336 1.607 1.00 91.31 113 PRO A N 1
ATOM 821 C CA . PRO A 1 113 ? 7.010 -3.201 1.419 1.00 91.31 113 PRO A CA 1
ATOM 822 C C . PRO A 1 113 ? 7.592 -3.022 0.017 1.00 91.31 113 PRO A C 1
ATOM 824 O O . PRO A 1 113 ? 6.915 -2.566 -0.912 1.00 91.31 113 PRO A O 1
ATOM 827 N N . LEU A 1 114 ? 8.850 -3.434 -0.137 1.00 91.62 114 LEU A N 1
ATOM 828 C CA . LEU A 1 114 ? 9.466 -3.536 -1.455 1.00 91.62 114 LEU A CA 1
ATOM 829 C C . LEU A 1 114 ? 8.596 -4.421 -2.352 1.00 91.62 114 LEU A C 1
ATOM 831 O O . LEU A 1 114 ? 8.098 -5.466 -1.923 1.00 91.62 114 LEU A O 1
ATOM 835 N N . PHE A 1 115 ? 8.411 -3.981 -3.590 1.00 91.06 115 PHE A N 1
ATOM 836 C CA . PHE A 1 115 ? 7.642 -4.702 -4.591 1.00 91.06 115 PHE A CA 1
ATOM 837 C C . PHE A 1 115 ? 8.536 -5.149 -5.734 1.00 91.06 115 PHE A C 1
ATOM 839 O O . PHE A 1 115 ? 9.524 -4.491 -6.062 1.00 91.06 115 PHE A O 1
ATOM 846 N N . THR A 1 116 ? 8.129 -6.232 -6.383 1.00 92.25 116 THR A N 1
ATOM 847 C CA . THR A 1 116 ? 8.699 -6.657 -7.659 1.00 92.25 116 THR A CA 1
ATOM 848 C C . THR A 1 116 ? 7.842 -6.099 -8.786 1.00 92.25 116 THR A C 1
ATOM 850 O O . THR A 1 116 ? 6.648 -6.403 -8.873 1.00 92.25 116 THR A O 1
ATOM 853 N N . ALA A 1 117 ? 8.442 -5.299 -9.662 1.00 91.12 117 ALA A N 1
ATOM 854 C CA . ALA A 1 117 ? 7.820 -4.822 -10.887 1.00 91.12 117 ALA A CA 1
ATOM 855 C C . ALA A 1 117 ? 8.175 -5.734 -12.067 1.00 91.12 117 ALA A C 1
ATOM 857 O O . ALA A 1 117 ? 9.305 -6.205 -12.199 1.00 91.12 117 ALA A O 1
ATOM 858 N N . ASN A 1 118 ? 7.210 -5.945 -12.955 1.00 91.19 118 ASN A N 1
ATOM 859 C CA . ASN A 1 118 ? 7.421 -6.528 -14.276 1.00 91.19 118 ASN A CA 1
ATOM 860 C C . ASN A 1 118 ? 6.487 -5.830 -15.264 1.00 91.19 118 ASN A C 1
ATOM 862 O O . ASN A 1 118 ? 5.315 -6.179 -15.362 1.00 91.19 118 ASN A O 1
ATOM 866 N N . ILE A 1 119 ? 6.989 -4.802 -15.937 1.00 89.12 119 ILE A N 1
ATOM 867 C CA . ILE A 1 119 ? 6.246 -3.888 -16.803 1.00 89.12 119 ILE A CA 1
ATOM 868 C C . ILE A 1 119 ? 6.830 -3.966 -18.204 1.00 89.12 119 ILE A C 1
ATOM 870 O O . ILE A 1 119 ? 8.047 -3.939 -18.389 1.00 89.12 119 ILE A O 1
ATOM 874 N N . THR A 1 120 ? 5.954 -4.057 -19.199 1.00 86.12 120 THR A N 1
ATOM 875 C CA . THR A 1 120 ? 6.319 -4.172 -20.611 1.00 86.12 120 THR A CA 1
ATOM 876 C C . THR A 1 120 ? 5.380 -3.352 -21.494 1.00 86.12 120 THR A C 1
ATOM 878 O O . THR A 1 120 ? 4.357 -2.835 -21.044 1.00 86.12 120 THR A O 1
ATOM 881 N N . GLY A 1 121 ? 5.736 -3.211 -22.774 1.00 80.19 121 GLY A N 1
ATOM 882 C CA . GLY A 1 121 ? 4.887 -2.526 -23.749 1.00 80.19 121 GLY A CA 1
ATOM 883 C C . GLY A 1 121 ? 4.672 -1.042 -23.437 1.00 80.19 121 GLY A C 1
ATOM 884 O O . GLY A 1 121 ? 3.586 -0.533 -23.695 1.00 80.19 121 GLY A O 1
ATOM 885 N N . GLY A 1 122 ? 5.665 -0.363 -22.847 1.00 75.94 122 GLY A N 1
ATOM 886 C CA . GLY A 1 122 ? 5.563 1.058 -22.498 1.00 75.94 122 GLY A CA 1
ATOM 887 C C . GLY A 1 122 ? 4.590 1.355 -21.356 1.00 75.94 122 GLY A C 1
ATOM 888 O O . GLY A 1 122 ? 3.985 2.421 -21.344 1.00 75.94 122 GLY A O 1
ATOM 889 N N . GLY A 1 123 ? 4.393 0.408 -20.435 1.00 71.12 123 GLY A N 1
ATOM 890 C CA . GLY A 1 123 ? 3.437 0.547 -19.331 1.00 71.12 123 GLY A CA 1
ATOM 891 C C . GLY A 1 123 ? 2.031 0.028 -19.635 1.00 71.12 123 GLY A C 1
ATOM 892 O O . GLY A 1 123 ? 1.203 -0.001 -18.734 1.00 71.12 123 GLY A O 1
ATOM 893 N N . ALA A 1 124 ? 1.763 -0.430 -20.865 1.00 72.06 124 ALA A N 1
ATOM 894 C CA . ALA A 1 124 ? 0.454 -0.965 -21.253 1.00 72.06 124 ALA A CA 1
ATOM 895 C C . ALA A 1 124 ? 0.112 -2.308 -20.587 1.00 72.06 124 ALA A C 1
ATOM 897 O O . ALA A 1 124 ? -1.046 -2.707 -20.554 1.00 72.06 124 ALA A O 1
ATOM 898 N N . MET A 1 125 ? 1.120 -3.047 -20.122 1.00 83.56 125 MET A N 1
ATOM 899 C CA . MET A 1 125 ? 0.934 -4.308 -19.414 1.00 83.56 125 MET A CA 1
ATOM 900 C C . MET A 1 125 ? 2.002 -4.444 -18.344 1.00 83.56 125 MET A C 1
ATOM 902 O O . MET A 1 125 ? 3.184 -4.192 -18.595 1.00 83.56 125 MET A O 1
ATOM 906 N N . GLY A 1 126 ? 1.624 -4.931 -17.173 1.00 86.69 126 GLY A N 1
ATOM 907 C CA . GLY A 1 126 ? 2.611 -5.259 -16.162 1.00 86.69 126 GLY A CA 1
ATOM 908 C C . GLY A 1 126 ? 2.022 -5.689 -14.840 1.00 86.69 126 GLY A C 1
ATOM 909 O O . GLY A 1 126 ? 0.810 -5.762 -14.673 1.00 86.69 126 GLY A O 1
ATOM 910 N N . THR A 1 127 ? 2.898 -5.979 -13.892 1.00 91.50 127 THR A N 1
ATOM 911 C CA . THR A 1 127 ? 2.511 -6.335 -12.532 1.00 91.50 127 THR A CA 1
ATOM 912 C C . THR A 1 127 ? 3.400 -5.649 -11.515 1.00 91.50 127 THR A C 1
ATOM 914 O O . THR A 1 127 ? 4.609 -5.554 -11.734 1.00 91.50 127 THR A O 1
ATOM 917 N N . LEU A 1 128 ? 2.821 -5.262 -10.383 1.00 91.62 128 LEU A N 1
ATOM 918 C CA . LEU A 1 128 ? 3.548 -4.953 -9.153 1.00 91.62 128 LEU A CA 1
ATOM 919 C C . LEU A 1 128 ? 3.127 -5.980 -8.106 1.00 91.62 128 LEU A C 1
ATOM 921 O O . LEU A 1 128 ? 1.932 -6.171 -7.891 1.00 91.62 128 LEU A O 1
ATOM 925 N N . SER A 1 129 ? 4.083 -6.676 -7.496 1.00 92.56 129 SER A N 1
ATOM 926 C CA . SER A 1 129 ? 3.793 -7.734 -6.521 1.00 92.56 129 SER A CA 1
ATOM 927 C C . SER A 1 129 ? 4.451 -7.468 -5.179 1.00 92.56 129 SER A C 1
ATOM 929 O O . SER A 1 129 ? 5.643 -7.174 -5.121 1.00 92.56 129 SER A O 1
ATOM 931 N N . TRP A 1 130 ? 3.683 -7.656 -4.111 1.00 92.12 130 TRP A N 1
ATOM 932 C CA . TRP A 1 130 ? 4.134 -7.617 -2.725 1.00 92.12 130 TRP A CA 1
ATOM 933 C C . TRP A 1 130 ? 3.991 -9.008 -2.111 1.00 92.12 130 TRP A C 1
ATOM 935 O O . TRP A 1 130 ? 3.001 -9.706 -2.342 1.00 92.12 130 TRP A O 1
ATOM 945 N N . ALA A 1 131 ? 4.982 -9.418 -1.324 1.00 89.00 131 ALA A N 1
ATOM 946 C CA . ALA A 1 131 ? 5.004 -10.729 -0.674 1.00 89.00 131 ALA A CA 1
ATOM 947 C C . ALA A 1 131 ? 5.454 -10.662 0.795 1.00 89.00 131 ALA A C 1
ATOM 949 O O . ALA A 1 131 ? 5.751 -11.695 1.399 1.00 89.00 131 ALA A O 1
ATOM 950 N N . ASP A 1 132 ? 5.501 -9.463 1.384 1.00 87.75 132 ASP A N 1
ATOM 951 C CA . ASP A 1 132 ? 5.887 -9.288 2.781 1.00 87.75 132 ASP A CA 1
ATOM 952 C C . ASP A 1 132 ? 4.648 -9.228 3.680 1.00 87.75 132 ASP A C 1
ATOM 954 O O . ASP A 1 132 ? 4.074 -8.177 3.970 1.00 87.75 132 ASP A O 1
ATOM 958 N N . GLY A 1 133 ? 4.245 -10.402 4.160 1.00 83.62 133 GLY A N 1
ATOM 959 C CA . GLY A 1 133 ? 3.128 -10.541 5.088 1.00 83.62 133 GLY A CA 1
ATOM 960 C C . GLY A 1 133 ? 3.401 -10.024 6.504 1.00 83.62 133 GLY A C 1
ATOM 961 O O . GLY A 1 133 ? 2.512 -10.153 7.343 1.00 83.62 133 GLY A O 1
ATOM 962 N N . GLN A 1 134 ? 4.594 -9.506 6.814 1.00 86.38 134 GLN A N 1
ATOM 963 C CA . GLN A 1 134 ? 4.975 -9.027 8.152 1.00 86.38 134 GLN A CA 1
ATOM 964 C C . GLN A 1 134 ? 5.405 -7.555 8.182 1.00 86.38 134 GLN A C 1
ATOM 966 O O . GLN A 1 134 ? 5.570 -7.007 9.274 1.00 86.38 134 GLN A O 1
ATOM 971 N N . PHE A 1 135 ? 5.545 -6.911 7.023 1.00 88.38 135 PHE A N 1
ATOM 972 C CA . PHE A 1 135 ? 5.867 -5.493 6.916 1.00 88.38 135 PHE A CA 1
ATOM 973 C C . PHE A 1 135 ? 4.871 -4.625 7.692 1.00 88.38 135 PHE A C 1
ATOM 975 O O . PHE A 1 135 ? 3.660 -4.807 7.573 1.00 88.38 135 PHE A O 1
ATOM 982 N N . VAL A 1 136 ? 5.370 -3.669 8.473 1.00 89.81 136 VAL A N 1
ATOM 983 C CA . VAL A 1 136 ? 4.534 -2.673 9.154 1.00 89.81 136 VAL A CA 1
ATOM 984 C C . VAL A 1 136 ? 4.234 -1.555 8.168 1.00 89.81 136 VAL A C 1
ATOM 986 O O . VAL A 1 136 ? 5.105 -0.735 7.896 1.00 89.81 136 VAL A O 1
ATOM 989 N N . LEU A 1 137 ? 3.017 -1.542 7.626 1.00 88.69 137 LEU A N 1
ATOM 990 C CA . LEU A 1 137 ? 2.564 -0.503 6.705 1.00 88.69 137 LEU A CA 1
ATOM 991 C C . LEU A 1 137 ? 2.449 0.837 7.422 1.00 88.69 137 LEU A C 1
ATOM 993 O O . LEU A 1 137 ? 2.980 1.835 6.949 1.00 88.69 137 LEU A O 1
ATOM 997 N N . ALA A 1 138 ? 1.777 0.842 8.571 1.00 89.31 138 ALA A N 1
ATOM 998 C CA . ALA A 1 138 ? 1.586 2.026 9.390 1.00 89.31 138 ALA A CA 1
ATOM 999 C C . ALA A 1 138 ? 1.329 1.654 10.854 1.00 89.31 138 ALA A C 1
ATOM 1001 O O . ALA A 1 138 ? 0.888 0.545 11.168 1.00 89.31 138 ALA A O 1
ATOM 1002 N N . THR A 1 139 ? 1.579 2.607 11.745 1.00 88.38 139 THR A N 1
ATOM 1003 C CA . THR A 1 139 ? 1.295 2.511 13.181 1.00 88.38 139 THR A CA 1
ATOM 1004 C C . THR A 1 139 ? 0.584 3.766 13.641 1.00 88.38 139 THR A C 1
ATOM 1006 O O . THR A 1 139 ? 0.948 4.851 13.195 1.00 88.38 139 THR A O 1
ATOM 1009 N N . ASP A 1 140 ? -0.340 3.631 14.583 1.00 85.69 140 ASP A N 1
ATOM 1010 C CA . ASP A 1 140 ? -0.954 4.769 15.265 1.00 85.69 140 ASP A CA 1
ATOM 1011 C C . ASP A 1 140 ? -1.285 4.424 16.715 1.00 85.69 140 ASP A C 1
ATOM 1013 O O . ASP A 1 140 ? -1.253 3.258 17.115 1.00 85.69 140 ASP A O 1
ATOM 1017 N N . GLN A 1 141 ? -1.611 5.437 17.507 1.00 82.31 141 GLN A N 1
ATOM 1018 C CA . GLN A 1 141 ? -2.102 5.274 18.864 1.00 82.31 141 GLN A CA 1
ATOM 1019 C C . GLN A 1 141 ? -3.428 6.002 19.033 1.00 82.31 141 GLN A C 1
ATOM 1021 O O . GLN A 1 141 ? -3.500 7.229 18.979 1.00 82.31 141 GLN A O 1
ATOM 1026 N N . PHE A 1 142 ? -4.474 5.241 19.340 1.00 75.50 142 PHE A N 1
ATOM 1027 C CA . PHE A 1 142 ? -5.785 5.793 19.659 1.00 75.50 142 PHE A CA 1
ATOM 1028 C C . PHE A 1 142 ? -5.970 5.847 21.168 1.00 75.50 142 PHE A C 1
ATOM 1030 O O . PHE A 1 142 ? -5.732 4.867 21.873 1.00 75.50 142 PHE A O 1
ATOM 1037 N N . MET A 1 143 ? -6.418 6.989 21.681 1.00 71.81 143 MET A N 1
ATOM 1038 C CA . MET A 1 143 ? -6.760 7.130 23.092 1.00 71.81 143 MET A CA 1
ATOM 1039 C C . MET A 1 143 ? -8.271 7.063 23.270 1.00 71.81 143 MET A C 1
ATOM 1041 O O . MET A 1 143 ? -9.010 7.868 22.709 1.00 71.81 143 MET A O 1
ATOM 1045 N N . ILE A 1 144 ? -8.728 6.125 24.093 1.00 69.88 144 ILE A N 1
ATOM 1046 C CA . ILE A 1 144 ? -10.101 6.100 24.588 1.00 69.88 144 ILE A CA 1
ATOM 1047 C C . ILE A 1 144 ? -10.145 6.937 25.866 1.00 69.88 144 ILE A C 1
ATOM 1049 O O . ILE A 1 144 ? -9.569 6.557 26.885 1.00 69.88 144 ILE A O 1
ATOM 1053 N N . GLU A 1 145 ? -10.847 8.071 25.817 1.00 69.75 145 GLU A N 1
ATOM 1054 C CA . GLU A 1 145 ? -10.941 9.038 26.926 1.00 69.75 145 GLU A CA 1
ATOM 1055 C C . GLU A 1 145 ? -11.970 8.657 28.019 1.00 69.75 145 GLU A C 1
ATOM 1057 O O . GLU A 1 145 ? -12.177 9.401 28.979 1.00 69.75 145 GLU A O 1
ATOM 1062 N N . GLY A 1 146 ? -12.632 7.499 27.906 1.00 65.31 146 GLY A N 1
ATOM 1063 C CA . GLY A 1 146 ? -13.583 7.001 28.910 1.00 65.31 146 GLY A CA 1
ATOM 1064 C C . GLY A 1 146 ? -12.908 6.480 30.189 1.00 65.31 146 GLY A C 1
ATOM 1065 O O . GLY A 1 146 ? -11.695 6.327 30.219 1.00 65.31 146 GLY A O 1
ATOM 1066 N N . PRO A 1 147 ? -13.649 6.198 31.278 1.00 65.06 147 PRO A N 1
ATOM 1067 C CA . PRO A 1 147 ? -13.115 5.485 32.437 1.00 65.06 147 PRO A CA 1
ATOM 1068 C C . PRO A 1 147 ? -13.264 3.952 32.273 1.00 65.06 147 PRO A C 1
ATOM 1070 O O . PRO A 1 147 ? -14.397 3.473 32.203 1.00 65.06 147 PRO A O 1
ATOM 1073 N N . PRO A 1 148 ? -12.178 3.152 32.299 1.00 66.38 148 PRO A N 1
ATOM 1074 C CA . PRO A 1 148 ? -10.774 3.555 32.394 1.00 66.38 148 PRO A CA 1
ATOM 1075 C C . PRO A 1 148 ? -10.236 4.073 31.058 1.00 66.38 148 PRO A C 1
ATOM 1077 O O . PRO A 1 148 ? -10.629 3.579 30.003 1.00 66.38 148 PRO A O 1
ATOM 1080 N N . ALA A 1 149 ? -9.314 5.039 31.122 1.00 71.81 149 ALA A N 1
ATOM 1081 C CA . ALA A 1 149 ? -8.659 5.536 29.922 1.00 71.81 149 ALA A CA 1
ATOM 1082 C C . ALA A 1 149 ? -7.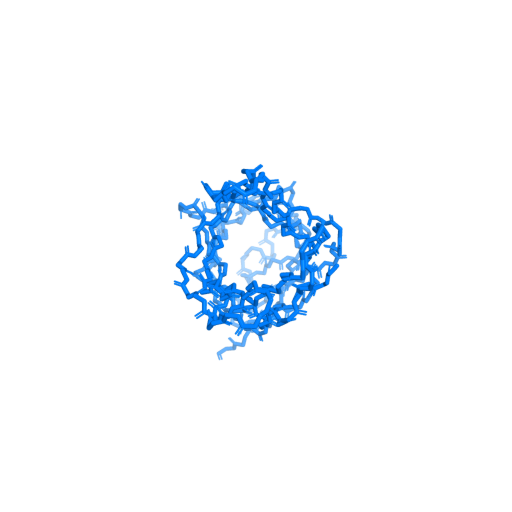709 4.454 29.413 1.00 71.81 149 ALA A C 1
ATOM 1084 O O . ALA A 1 149 ? -6.921 3.908 30.193 1.00 71.81 149 ALA A O 1
ATOM 1085 N N . VAL A 1 150 ? -7.798 4.134 28.127 1.00 74.00 150 VAL A N 1
ATOM 1086 C CA . VAL A 1 150 ? -6.982 3.091 27.498 1.00 74.00 150 VAL A CA 1
ATOM 1087 C C . VAL A 1 150 ? -6.351 3.656 26.237 1.00 74.00 150 VAL A C 1
ATOM 1089 O O . VAL A 1 150 ? -7.037 4.256 25.413 1.00 74.00 150 VAL A O 1
ATOM 1092 N N . THR A 1 151 ? -5.045 3.453 26.090 1.00 76.81 151 THR A N 1
ATOM 1093 C CA . THR A 1 151 ? -4.343 3.671 24.825 1.00 76.81 151 THR A CA 1
ATOM 1094 C C . THR A 1 151 ? -4.332 2.362 24.053 1.00 76.81 151 THR A C 1
ATOM 1096 O O . THR A 1 151 ? -3.956 1.326 24.600 1.00 76.81 151 THR A O 1
ATOM 1099 N N . ILE A 1 152 ? -4.755 2.415 22.798 1.00 75.81 152 ILE A N 1
ATOM 1100 C CA . ILE A 1 152 ? -4.739 1.298 21.864 1.00 75.81 152 ILE A CA 1
ATOM 1101 C C . ILE A 1 152 ? -3.614 1.553 20.874 1.00 75.81 152 ILE A C 1
ATOM 1103 O O . ILE A 1 152 ? -3.660 2.528 20.125 1.00 75.81 152 ILE A O 1
ATOM 1107 N N . ASP A 1 153 ? -2.631 0.658 20.863 1.00 81.12 153 ASP A N 1
ATOM 1108 C CA . ASP A 1 153 ? -1.631 0.608 19.805 1.00 81.12 153 ASP A CA 1
ATOM 1109 C C . ASP A 1 153 ? -2.258 -0.052 18.578 1.00 81.12 153 ASP A C 1
ATOM 1111 O O . ASP A 1 153 ? -2.675 -1.214 18.611 1.00 81.12 153 ASP A O 1
ATOM 1115 N N . PHE A 1 154 ? -2.341 0.704 17.494 1.00 81.12 154 PHE A N 1
ATOM 1116 C CA . PHE A 1 154 ? -2.779 0.217 16.204 1.00 81.12 154 PHE A CA 1
ATOM 1117 C C . PHE A 1 154 ? -1.574 -0.036 15.314 1.00 81.12 154 PHE A C 1
ATOM 1119 O O . PHE A 1 154 ? -0.679 0.796 15.170 1.00 81.12 154 PHE A O 1
ATOM 1126 N N . GLU A 1 155 ? -1.576 -1.197 14.677 1.00 86.75 155 GLU A N 1
ATOM 1127 C CA . GLU A 1 155 ? -0.512 -1.593 13.779 1.00 86.75 155 GLU A CA 1
ATOM 1128 C C . GLU A 1 155 ? -1.108 -2.284 12.559 1.00 86.75 155 GLU A C 1
ATOM 1130 O O . GLU A 1 155 ? -1.708 -3.363 12.632 1.00 86.75 155 GLU A O 1
ATOM 1135 N N . LEU A 1 156 ? -0.925 -1.644 11.411 1.00 85.19 156 LEU A N 1
ATOM 1136 C CA . LEU A 1 156 ? -1.321 -2.184 10.131 1.00 85.19 156 LEU A CA 1
ATOM 1137 C C . LEU A 1 156 ? -0.155 -2.997 9.570 1.00 85.19 156 LEU A C 1
ATOM 1139 O O . LEU A 1 156 ? 0.849 -2.441 9.129 1.00 85.19 156 LEU A O 1
ATOM 1143 N N . LYS A 1 157 ? -0.281 -4.325 9.612 1.00 88.06 157 LYS A N 1
ATOM 1144 C CA . LYS A 1 157 ? 0.765 -5.255 9.170 1.00 88.06 157 LYS A CA 1
ATOM 1145 C C . LYS A 1 157 ? 0.366 -6.114 7.983 1.00 88.06 157 LYS A C 1
ATOM 1147 O O . LYS A 1 157 ? -0.743 -6.649 7.925 1.00 88.06 157 LYS A O 1
ATOM 1152 N N . GLY A 1 158 ? 1.383 -6.365 7.168 1.00 80.06 158 GLY A N 1
ATOM 1153 C CA . GLY A 1 158 ? 1.404 -7.280 6.044 1.00 80.06 158 GLY A CA 1
ATOM 1154 C C . GLY A 1 158 ? 0.862 -6.636 4.784 1.00 80.06 158 GLY A C 1
ATOM 1155 O O . GLY A 1 158 ? -0.114 -5.909 4.837 1.00 80.06 158 GLY A O 1
ATOM 1156 N N . LEU A 1 159 ? 1.466 -6.944 3.645 1.00 83.25 159 LEU A N 1
ATOM 1157 C CA . LEU A 1 159 ? 0.875 -6.698 2.338 1.00 83.25 159 LEU A CA 1
ATOM 1158 C C . LEU A 1 159 ? 1.300 -7.815 1.398 1.00 83.25 159 LEU A C 1
ATOM 1160 O O . LEU A 1 159 ? 2.490 -8.035 1.157 1.00 83.25 159 LEU A O 1
ATOM 1164 N N . VAL A 1 160 ? 0.312 -8.538 0.888 1.00 85.25 160 VAL A N 1
ATOM 1165 C CA . VAL A 1 160 ? 0.522 -9.605 -0.083 1.00 85.25 160 VAL A CA 1
ATOM 1166 C C . VAL A 1 160 ? -0.490 -9.426 -1.194 1.00 85.25 160 VAL A C 1
ATOM 1168 O O . VAL A 1 160 ? -1.678 -9.251 -0.946 1.00 85.25 160 VAL A O 1
ATOM 1171 N N . GLY A 1 161 ? -0.024 -9.474 -2.429 1.00 86.75 161 GLY A N 1
ATOM 1172 C CA . GLY A 1 161 ? -0.899 -9.349 -3.580 1.00 86.75 161 GLY A CA 1
ATOM 1173 C C . GLY A 1 161 ? -0.138 -8.924 -4.814 1.00 86.75 161 GLY A C 1
ATOM 1174 O O . GLY A 1 161 ? 1.027 -8.529 -4.747 1.00 86.75 161 GLY A O 1
ATOM 1175 N N . THR A 1 162 ? -0.820 -9.000 -5.946 1.00 89.75 162 THR A N 1
ATOM 1176 C CA . THR A 1 162 ? -0.289 -8.558 -7.228 1.00 89.75 162 THR A CA 1
ATOM 1177 C C . THR A 1 162 ? -1.282 -7.598 -7.850 1.00 89.75 162 THR A C 1
ATOM 1179 O O . THR A 1 162 ? -2.385 -7.994 -8.219 1.00 89.75 162 THR A O 1
ATOM 1182 N N . LEU A 1 163 ? -0.867 -6.346 -8.018 1.00 89.25 163 LEU A N 1
ATOM 1183 C CA . LEU A 1 163 ? -1.557 -5.423 -8.902 1.00 89.25 163 LEU A CA 1
ATOM 1184 C C . LEU A 1 163 ? -1.233 -5.820 -10.340 1.00 89.25 163 LEU A C 1
ATOM 1186 O O . LEU A 1 163 ? -0.062 -5.850 -10.721 1.00 89.25 163 LEU A O 1
ATOM 1190 N N . THR A 1 164 ? -2.260 -6.101 -11.137 1.00 87.50 164 THR A N 1
ATOM 1191 C CA . THR A 1 164 ? -2.112 -6.288 -12.584 1.00 87.50 164 THR A CA 1
ATOM 1192 C C . THR A 1 164 ? -2.445 -4.978 -13.279 1.00 87.50 164 THR A C 1
ATOM 1194 O O . THR A 1 164 ? -3.585 -4.531 -13.248 1.00 87.50 164 THR A O 1
ATOM 1197 N N . LEU A 1 165 ? -1.451 -4.377 -13.925 1.00 79.88 165 LEU A N 1
ATOM 1198 C CA . LEU A 1 165 ? -1.633 -3.247 -14.824 1.00 79.88 165 LEU A CA 1
ATOM 1199 C C . LEU A 1 165 ? -2.261 -3.799 -16.109 1.00 79.88 165 LEU A C 1
ATOM 1201 O O . LEU A 1 165 ? -1.579 -4.418 -16.932 1.00 79.88 165 LEU A O 1
ATOM 1205 N N . ALA A 1 166 ? -3.577 -3.666 -16.225 1.00 64.25 166 ALA A N 1
ATOM 1206 C CA . ALA A 1 166 ? -4.282 -3.927 -17.471 1.00 64.25 166 ALA A CA 1
ATOM 1207 C C . ALA A 1 166 ? -4.146 -2.716 -18.420 1.00 64.25 166 ALA A C 1
ATOM 1209 O O . ALA A 1 166 ? -3.994 -1.592 -17.933 1.00 64.25 166 ALA A O 1
ATOM 1210 N N . PRO A 1 167 ? -4.195 -2.928 -19.748 1.00 50.44 167 PRO A N 1
ATOM 1211 C CA . PRO A 1 167 ? -4.354 -1.845 -20.716 1.00 50.44 167 PRO A CA 1
ATOM 1212 C C . PRO A 1 167 ? -5.711 -1.138 -20.604 1.00 50.44 167 PRO A C 1
ATOM 1214 O O . PRO A 1 167 ? -6.694 -1.790 -20.176 1.00 50.44 167 PRO A O 1
#

pLDDT: mean 84.02, std 7.31, range [50.44, 93.38]